Protein AF-A0A1H2ZRK4-F1 (afdb_monomer_lite)

Foldseek 3Di:
DDDDDCPPPDDDDDDDDDDDDDDDPPDPPLDDLVVLVVVDPDLLRSLLVNVVSVPDDLCRSCVVVVHDSVSSVVSNVVVVVVVVVVVVVVVVVVVVD

Organism: NCBI:txid44574

Radius of gyration: 18.53 Å; chains: 1; bounding box: 44×34×59 Å

Secondary structure (DSSP, 8-state):
--------------------------PPPPPPHHHHHHH-SSHHHHHHHHHHTSSS-HHHHHHHHT--HHHHHHHHHHHHHHHHHHHHHHHHHHT--

Structure (mmCIF, N/CA/C/O backbone):
data_AF-A0A1H2ZRK4-F1
#
_entry.id   AF-A0A1H2ZRK4-F1
#
loop_
_atom_site.group_PDB
_atom_site.id
_atom_site.type_symbol
_atom_site.label_atom_id
_atom_site.label_alt_id
_atom_site.label_comp_id
_atom_site.label_asym_id
_atom_site.label_entity_id
_atom_site.label_seq_id
_atom_site.pdbx_PDB_ins_code
_atom_site.Cartn_x
_atom_site.Cartn_y
_atom_site.Cartn_z
_atom_site.occupancy
_atom_site.B_iso_or_equiv
_atom_site.auth_seq_id
_atom_site.auth_comp_id
_atom_site.auth_asym_id
_atom_site.auth_atom_id
_atom_site.pdbx_PDB_model_num
ATOM 1 N N . MET A 1 1 ? -29.736 7.185 18.427 1.00 35.12 1 MET A N 1
ATOM 2 C CA . MET A 1 1 ? -28.935 6.396 17.467 1.00 35.12 1 MET A CA 1
ATOM 3 C C . MET A 1 1 ? -27.558 7.033 17.387 1.00 35.12 1 MET A C 1
ATOM 5 O O . MET A 1 1 ? -27.461 8.200 17.039 1.00 35.12 1 MET A O 1
ATOM 9 N N . MET A 1 2 ? -26.542 6.316 17.865 1.00 40.28 2 MET A N 1
ATOM 10 C CA . MET A 1 2 ? -25.164 6.786 18.020 1.00 40.28 2 MET A CA 1
ATOM 11 C C . MET A 1 2 ? -24.412 6.725 16.689 1.00 40.28 2 MET A C 1
ATOM 13 O O . MET A 1 2 ? -24.301 5.645 16.122 1.00 40.28 2 MET A O 1
ATOM 17 N N . ILE A 1 3 ? -23.802 7.832 16.267 1.00 34.69 3 ILE A N 1
ATOM 18 C CA . ILE A 1 3 ? -22.466 7.779 15.662 1.00 34.69 3 ILE A CA 1
ATOM 19 C C . ILE A 1 3 ? -21.708 9.026 16.103 1.00 34.69 3 ILE A C 1
ATOM 21 O O . ILE A 1 3 ? -21.876 10.125 15.581 1.00 34.69 3 ILE A O 1
ATOM 25 N N . LEU A 1 4 ? -20.949 8.824 17.175 1.00 32.25 4 LEU A N 1
ATOM 26 C CA . LEU A 1 4 ? -20.028 9.775 17.762 1.00 32.25 4 LEU A CA 1
ATOM 27 C C . LEU A 1 4 ? -18.906 10.056 16.755 1.00 32.25 4 LEU A C 1
ATOM 29 O O . LEU A 1 4 ? -18.285 9.140 16.219 1.00 32.25 4 LEU A O 1
ATOM 33 N N . SER A 1 5 ? -18.653 11.338 16.529 1.00 42.28 5 SER A N 1
ATOM 34 C CA . SER A 1 5 ? -17.457 11.882 15.901 1.00 42.28 5 SER A CA 1
ATOM 35 C C . SER A 1 5 ? -16.181 11.228 16.447 1.00 42.28 5 SER A C 1
ATOM 37 O O . SER A 1 5 ? -15.811 11.453 17.597 1.00 42.28 5 SER A O 1
ATOM 39 N N . MET A 1 6 ? -15.476 10.473 15.609 1.00 38.91 6 MET A N 1
ATOM 40 C CA . MET A 1 6 ? -14.090 10.067 15.847 1.00 38.91 6 MET A CA 1
ATOM 41 C C . MET A 1 6 ? -13.214 10.762 14.809 1.00 38.91 6 MET A C 1
ATOM 43 O O . MET A 1 6 ? -12.692 10.162 13.875 1.00 38.91 6 MET A O 1
ATOM 47 N N . THR A 1 7 ? -13.051 12.074 14.981 1.00 40.03 7 THR A N 1
ATOM 48 C CA . THR A 1 7 ? -11.812 12.716 14.552 1.00 40.03 7 THR A CA 1
ATOM 49 C C . THR A 1 7 ? -10.698 11.997 15.297 1.00 40.03 7 THR A C 1
ATOM 51 O O . THR A 1 7 ? -10.618 12.079 16.524 1.00 40.03 7 THR A O 1
ATOM 54 N N . CYS A 1 8 ? -9.898 11.230 14.568 1.00 40.62 8 CYS A N 1
ATOM 55 C CA . CYS A 1 8 ? -8.730 10.528 15.069 1.00 40.62 8 CYS A CA 1
ATOM 56 C C . CYS A 1 8 ? -7.718 11.547 15.618 1.00 40.62 8 CYS A C 1
ATOM 58 O O . CYS A 1 8 ? -6.828 12.024 14.919 1.00 40.62 8 CYS A O 1
ATOM 60 N N . SER A 1 9 ? -7.909 11.906 16.887 1.00 42.69 9 SER A N 1
ATOM 61 C CA . SER A 1 9 ? -6.921 12.570 17.719 1.00 42.69 9 SER A CA 1
ATOM 62 C C . SER A 1 9 ? -5.895 11.509 18.092 1.00 42.69 9 SER A C 1
ATOM 64 O O . SER A 1 9 ? -6.161 10.593 18.870 1.00 42.69 9 SER A O 1
ATOM 66 N N . VAL A 1 10 ? -4.741 11.586 17.446 1.00 47.69 10 VAL A N 1
ATOM 67 C CA . VAL A 1 10 ? -3.564 10.775 17.732 1.00 47.69 10 VAL A CA 1
ATOM 68 C C . VAL A 1 10 ? -3.061 11.074 19.147 1.00 47.69 10 VAL A C 1
ATOM 70 O O . VAL A 1 10 ? -2.319 12.022 19.362 1.00 47.69 10 VAL A O 1
ATOM 73 N N . ASN A 1 11 ? -3.442 10.243 20.117 1.00 51.44 11 ASN A N 1
ATOM 74 C CA . ASN A 1 11 ? -2.735 10.111 21.390 1.00 51.44 11 ASN A CA 1
ATOM 75 C C . ASN A 1 11 ? -2.089 8.722 21.433 1.00 51.44 11 ASN A C 1
ATOM 77 O O . ASN A 1 11 ? -2.616 7.794 22.039 1.00 51.44 11 ASN A O 1
ATOM 81 N N . SER A 1 12 ? -0.946 8.563 20.765 1.00 51.94 12 SER A N 1
ATOM 82 C CA . SER A 1 12 ? -0.064 7.420 20.997 1.00 51.94 12 SER A CA 1
ATOM 83 C C . SER A 1 12 ? 0.959 7.809 22.059 1.00 51.94 12 SER A C 1
ATOM 85 O O . SER A 1 12 ? 1.878 8.584 21.793 1.00 51.94 12 SER A O 1
ATOM 87 N N . ALA A 1 13 ? 0.772 7.279 23.265 1.00 41.56 13 ALA A N 1
ATOM 88 C CA . ALA A 1 13 ? 1.746 7.333 24.340 1.00 41.56 13 ALA A CA 1
ATOM 89 C C . ALA A 1 13 ? 3.070 6.697 23.882 1.00 41.56 13 ALA A C 1
ATOM 91 O O . ALA A 1 13 ? 3.157 5.483 23.708 1.00 41.56 13 ALA A O 1
ATOM 92 N N . LEU A 1 14 ? 4.106 7.518 23.716 1.00 43.16 14 LEU A N 1
ATOM 93 C CA . LEU A 1 14 ? 5.492 7.072 23.736 1.00 43.16 14 LEU A CA 1
ATOM 94 C C . LEU A 1 14 ? 6.185 7.828 24.868 1.00 43.16 14 LEU A C 1
ATOM 96 O O . LEU A 1 14 ? 6.522 9.003 24.747 1.00 43.16 14 LEU A O 1
ATOM 100 N N . ASN A 1 15 ? 6.335 7.147 26.000 1.00 41.97 15 ASN A N 1
ATOM 101 C CA . ASN A 1 15 ? 7.214 7.572 27.075 1.00 41.97 15 ASN A CA 1
ATOM 102 C C . ASN A 1 15 ? 8.653 7.535 26.547 1.00 41.97 15 ASN A C 1
ATOM 104 O O . ASN A 1 15 ? 9.198 6.450 26.393 1.00 41.97 15 ASN A O 1
ATOM 108 N N . ASN A 1 16 ? 9.235 8.695 26.244 1.00 42.00 16 ASN A N 1
ATOM 109 C CA . ASN A 1 16 ? 10.677 8.886 26.123 1.00 42.00 16 ASN A CA 1
ATOM 110 C C . ASN A 1 16 ? 11.017 10.296 26.613 1.00 42.00 16 ASN A C 1
ATOM 112 O O . ASN A 1 16 ? 10.645 11.308 26.022 1.00 42.00 16 ASN A O 1
ATOM 116 N N . HIS A 1 17 ? 11.700 10.334 27.749 1.00 55.31 17 HIS A N 1
ATOM 117 C CA . HIS A 1 17 ? 12.261 11.522 28.362 1.00 55.31 17 HIS A CA 1
ATOM 118 C C . HIS A 1 17 ? 13.491 11.986 27.568 1.00 55.31 17 HIS A C 1
ATOM 120 O O . HIS A 1 17 ? 14.559 11.392 27.688 1.00 55.31 17 HIS A O 1
ATOM 126 N N . SER A 1 18 ? 13.370 13.068 26.799 1.00 41.91 18 SER A N 1
ATOM 127 C CA . SER A 1 18 ? 14.517 13.878 26.370 1.00 41.91 18 SER A CA 1
ATOM 128 C C . SER A 1 18 ? 14.069 15.311 26.087 1.00 41.91 18 SER A C 1
ATOM 130 O O . SER A 1 18 ? 13.144 15.542 25.311 1.00 41.91 18 SER A O 1
ATOM 132 N N . LYS A 1 19 ? 14.705 16.251 26.788 1.00 54.69 19 LYS A N 1
ATOM 133 C CA . LYS A 1 19 ? 14.520 17.703 26.694 1.00 54.69 19 LYS A CA 1
ATOM 134 C C . LYS A 1 19 ? 15.087 18.245 25.367 1.00 54.69 19 LYS A C 1
ATOM 136 O O . LYS A 1 19 ? 15.879 17.568 24.723 1.00 54.69 19 LYS A O 1
ATOM 141 N N . ASP A 1 20 ? 14.698 19.486 25.068 1.00 43.84 20 ASP A N 1
ATOM 142 C CA . ASP A 1 20 ? 15.155 20.412 24.010 1.00 43.84 20 ASP A CA 1
ATOM 143 C C . ASP A 1 20 ? 14.332 20.515 22.703 1.00 43.84 20 ASP A C 1
ATOM 145 O O . ASP A 1 20 ? 14.057 19.555 21.992 1.00 43.84 20 ASP A O 1
ATOM 149 N N . ILE A 1 21 ? 13.894 21.754 22.433 1.00 64.94 21 ILE A N 1
ATOM 150 C CA . ILE A 1 21 ? 12.872 22.208 21.466 1.00 64.94 21 ILE A CA 1
ATOM 151 C C . ILE A 1 21 ? 13.536 22.574 20.122 1.00 64.94 21 ILE A C 1
ATOM 153 O O . ILE A 1 21 ? 14.569 23.241 20.146 1.00 64.94 21 ILE A O 1
ATOM 157 N N . PRO A 1 22 ? 12.931 22.270 18.949 1.00 49.62 22 PRO A N 1
ATOM 158 C CA . PRO A 1 22 ? 12.733 23.361 17.977 1.00 49.62 22 PRO A CA 1
ATOM 159 C C . PRO A 1 22 ? 11.495 23.219 17.064 1.00 49.62 22 PRO A C 1
ATOM 161 O O . PRO A 1 22 ? 11.3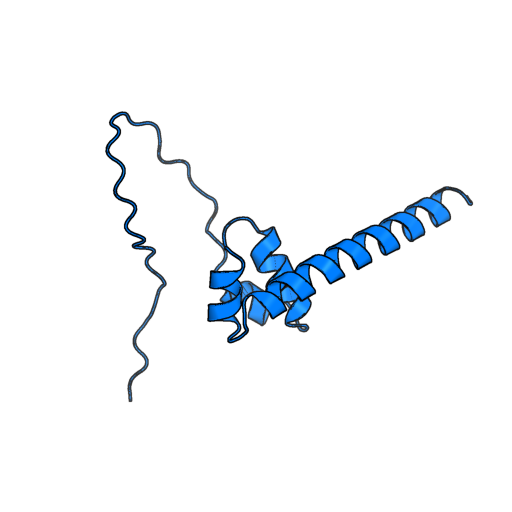19 22.225 16.371 1.00 49.62 22 PRO A O 1
ATOM 164 N N . GLY A 1 23 ? 10.711 24.302 16.971 1.00 43.12 23 GLY A N 1
ATOM 165 C CA . GLY A 1 23 ? 9.915 24.662 15.790 1.00 43.12 23 GLY A CA 1
ATOM 166 C C . GLY A 1 23 ? 8.670 23.819 15.500 1.00 43.12 23 GLY A C 1
ATOM 167 O O . GLY A 1 23 ? 8.745 22.647 15.153 1.00 43.12 23 GLY A O 1
ATOM 168 N N . LYS A 1 24 ? 7.495 24.462 15.506 1.00 51.06 24 LYS A N 1
ATOM 169 C CA . LYS A 1 24 ? 6.294 23.948 14.829 1.00 51.06 24 LYS A CA 1
ATOM 170 C C . LYS A 1 24 ? 6.598 23.764 13.334 1.00 51.06 24 LYS A C 1
ATOM 172 O O . LYS A 1 24 ? 6.314 24.650 12.529 1.00 51.06 24 LYS A O 1
ATOM 177 N N . GLN A 1 25 ? 7.172 22.627 12.947 1.00 54.44 25 GLN A N 1
ATOM 178 C CA . GLN A 1 25 ? 7.156 22.178 11.564 1.00 54.44 25 GLN A CA 1
ATOM 179 C C . GLN A 1 25 ? 5.683 22.013 11.200 1.00 54.44 25 GLN A C 1
ATOM 181 O O . GLN A 1 25 ? 4.996 21.144 11.736 1.00 54.44 25 GLN A O 1
ATOM 186 N N . LYS A 1 26 ? 5.177 22.896 10.332 1.00 50.06 26 LYS A N 1
ATOM 187 C CA . LYS A 1 26 ? 3.883 22.718 9.673 1.00 50.06 26 LYS A CA 1
ATOM 188 C C . LYS A 1 26 ? 3.980 21.437 8.849 1.00 50.06 26 LYS A C 1
ATOM 190 O O . LYS A 1 26 ? 4.358 21.472 7.682 1.00 50.06 26 LYS A O 1
ATOM 195 N N . GLN A 1 27 ? 3.700 20.301 9.478 1.00 53.56 27 GLN A N 1
ATOM 196 C CA . GLN A 1 27 ? 3.457 19.064 8.763 1.00 53.56 27 GLN A CA 1
ATOM 197 C C . GLN A 1 27 ? 2.271 19.349 7.842 1.00 53.56 27 GLN A C 1
ATOM 199 O O . GLN A 1 27 ? 1.260 19.908 8.280 1.00 53.56 27 GLN A O 1
ATOM 204 N N . ALA A 1 28 ? 2.431 19.060 6.549 1.00 52.53 28 ALA A N 1
ATOM 205 C CA . ALA A 1 28 ? 1.312 19.117 5.621 1.00 52.53 28 ALA A CA 1
ATOM 206 C C . ALA A 1 28 ? 0.145 18.315 6.225 1.00 52.53 28 ALA A C 1
ATOM 208 O O . ALA A 1 28 ? 0.410 17.307 6.887 1.00 52.53 28 ALA A O 1
ATOM 209 N N . PRO A 1 29 ? -1.117 18.746 6.044 1.00 56.69 29 PRO A N 1
ATOM 210 C CA . PRO A 1 29 ? -2.256 18.055 6.631 1.00 56.69 29 PRO A CA 1
ATOM 211 C C . PRO A 1 29 ? -2.172 16.569 6.293 1.00 56.69 29 PRO A C 1
ATOM 213 O O . PRO A 1 29 ? -2.176 16.198 5.114 1.00 56.69 29 PRO A O 1
ATOM 216 N N . VAL A 1 30 ? -2.032 15.733 7.324 1.00 61.81 30 VAL A N 1
ATOM 217 C CA . VAL A 1 30 ? -1.994 14.282 7.155 1.00 61.81 30 VAL A CA 1
ATOM 218 C C . VAL A 1 30 ? -3.303 13.901 6.481 1.00 61.81 30 VAL A C 1
ATOM 220 O O . VAL A 1 30 ? -4.384 14.170 7.009 1.00 61.81 30 VAL A O 1
ATOM 223 N N . LYS A 1 31 ? -3.219 13.339 5.272 1.00 70.25 31 LYS A N 1
ATOM 224 C CA . LYS A 1 31 ? -4.417 12.901 4.558 1.00 70.25 31 LYS A CA 1
ATOM 225 C C . LYS A 1 31 ? -5.037 11.758 5.361 1.00 70.25 31 LYS A C 1
ATOM 227 O O . LYS A 1 31 ? -4.326 10.793 5.644 1.00 70.25 31 LYS A O 1
ATOM 232 N N . PRO A 1 32 ? -6.323 11.845 5.735 1.00 76.00 32 PRO A N 1
ATOM 233 C CA . PRO A 1 32 ? -6.963 10.775 6.483 1.00 76.00 32 PRO A CA 1
ATOM 234 C C . PRO A 1 32 ? -7.037 9.510 5.622 1.00 76.00 32 PRO A C 1
ATOM 236 O O . PRO A 1 32 ? -7.140 9.590 4.400 1.00 76.00 32 PRO A O 1
ATOM 239 N N . LEU A 1 33 ? -7.008 8.332 6.245 1.00 77.69 33 LEU A N 1
ATOM 240 C CA . LEU A 1 33 ? -7.099 7.045 5.542 1.00 77.69 33 LEU A CA 1
ATOM 241 C C . LEU A 1 33 ? -8.379 6.925 4.693 1.00 77.69 33 LEU A C 1
ATOM 243 O O . LEU A 1 33 ? -8.328 6.372 3.595 1.00 77.69 33 LEU A O 1
ATOM 247 N N . SER A 1 34 ? -9.483 7.538 5.134 1.00 78.12 34 SER A N 1
ATOM 248 C CA . SER A 1 34 ? -10.740 7.648 4.377 1.00 78.12 34 SER A CA 1
ATOM 249 C C . SER A 1 34 ? -10.563 8.261 2.985 1.00 78.12 34 SER A C 1
ATOM 251 O O . SER A 1 34 ? -11.153 7.783 2.022 1.00 78.12 34 SER A O 1
ATOM 253 N N . TYR A 1 35 ? -9.662 9.235 2.833 1.00 82.62 35 TYR A N 1
ATOM 254 C CA . TYR A 1 35 ? -9.362 9.835 1.533 1.00 82.62 35 TYR A CA 1
ATOM 255 C C . TYR A 1 35 ? -8.862 8.804 0.513 1.00 82.62 35 TYR A C 1
ATOM 257 O O . TYR A 1 35 ? -9.159 8.913 -0.676 1.00 82.62 35 TYR A O 1
ATOM 265 N N . PHE A 1 36 ? -8.089 7.8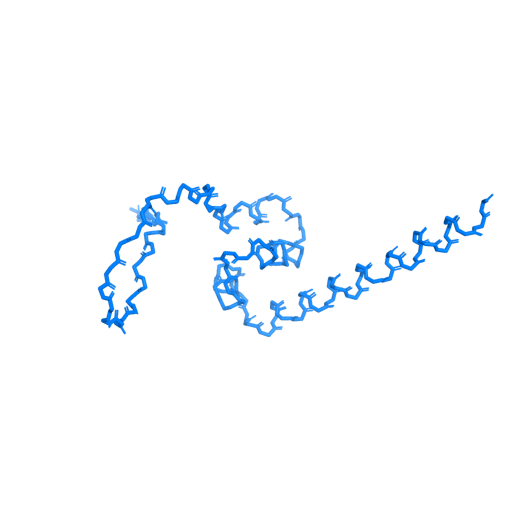08 0.955 1.00 81.94 36 PHE A N 1
ATOM 266 C CA . PHE A 1 36 ? -7.579 6.756 0.077 1.00 81.94 36 PHE A CA 1
ATOM 267 C C . PHE A 1 36 ? -8.649 5.713 -0.252 1.00 81.94 36 PHE A C 1
ATOM 269 O O . PHE A 1 36 ? -8.609 5.140 -1.337 1.00 81.94 36 PHE A O 1
ATOM 276 N N . VAL A 1 37 ? -9.612 5.499 0.644 1.00 80.75 37 VAL A N 1
ATOM 277 C CA . VAL A 1 37 ? -10.769 4.633 0.380 1.00 80.75 37 VAL A CA 1
ATOM 278 C C . VAL A 1 37 ? -11.648 5.251 -0.709 1.00 80.75 37 VAL A C 1
ATOM 280 O O . VAL A 1 37 ? -11.972 4.583 -1.685 1.00 80.75 37 VAL A O 1
ATOM 283 N N . ASP A 1 38 ? -11.946 6.547 -0.606 1.00 84.50 38 ASP A N 1
ATOM 284 C CA . ASP A 1 38 ? -12.832 7.227 -1.559 1.00 84.50 38 ASP A CA 1
ATOM 285 C C . ASP A 1 38 ? -12.159 7.483 -2.915 1.00 84.50 38 ASP A C 1
ATOM 287 O O . ASP A 1 38 ? -12.802 7.488 -3.967 1.00 84.50 38 ASP A O 1
ATOM 291 N N . ARG A 1 39 ? -10.842 7.722 -2.914 1.00 87.12 39 ARG A N 1
ATOM 292 C CA . ARG A 1 39 ? -10.095 8.063 -4.132 1.00 87.12 39 ARG A CA 1
ATOM 293 C C . ARG A 1 39 ? -9.826 6.859 -5.032 1.00 87.12 39 ARG A C 1
ATOM 295 O O . ARG A 1 39 ? -9.741 7.036 -6.249 1.00 87.12 39 ARG A O 1
ATOM 302 N N . TYR A 1 40 ? -9.641 5.670 -4.468 1.00 85.69 40 TYR A N 1
ATOM 303 C CA . TYR A 1 40 ? -9.224 4.497 -5.230 1.00 85.69 40 TYR A CA 1
ATOM 304 C C . TYR A 1 40 ? -10.349 3.471 -5.302 1.00 85.69 40 TYR A C 1
ATOM 306 O O . TYR A 1 40 ? -10.796 2.945 -4.293 1.00 85.69 40 TYR A O 1
ATOM 314 N N . LYS A 1 41 ? -10.756 3.121 -6.528 1.00 84.94 41 LYS A N 1
ATOM 315 C CA . LYS A 1 41 ? -11.760 2.068 -6.760 1.00 84.94 41 LYS A CA 1
ATOM 316 C C . LYS A 1 41 ? -11.282 0.691 -6.303 1.00 84.94 41 LYS A C 1
ATOM 318 O O . LYS A 1 41 ? -12.099 -0.169 -5.998 1.00 84.94 41 LYS A O 1
ATOM 323 N N . ASN A 1 42 ? -9.968 0.468 -6.317 1.00 87.81 42 ASN A N 1
ATOM 324 C CA . ASN A 1 42 ? -9.373 -0.787 -5.898 1.00 87.81 42 ASN A CA 1
ATOM 325 C C . ASN A 1 42 ? -8.801 -0.642 -4.476 1.00 87.81 42 ASN A C 1
ATOM 327 O O . ASN A 1 42 ? -7.900 0.183 -4.280 1.00 87.81 42 ASN A O 1
ATOM 331 N N . PRO A 1 43 ? -9.264 -1.441 -3.499 1.00 84.69 43 PRO A N 1
ATOM 332 C CA . PRO A 1 43 ? -8.761 -1.375 -2.130 1.00 84.69 43 PRO A CA 1
ATOM 333 C C . PRO A 1 43 ? -7.255 -1.654 -2.043 1.00 84.69 43 PRO A C 1
ATOM 335 O O . PRO A 1 43 ? -6.577 -1.016 -1.244 1.00 84.69 43 PRO A O 1
ATOM 338 N N . ASP A 1 44 ? -6.693 -2.512 -2.902 1.00 87.62 44 ASP A N 1
ATOM 339 C CA . ASP A 1 44 ? -5.246 -2.786 -2.932 1.00 87.62 44 ASP A CA 1
ATOM 340 C C . ASP A 1 44 ? -4.420 -1.542 -3.283 1.00 87.62 44 ASP A C 1
ATOM 342 O O . ASP A 1 44 ? -3.337 -1.307 -2.732 1.00 87.62 44 ASP A O 1
ATOM 346 N N . GLU A 1 45 ? -4.943 -0.723 -4.196 1.00 87.62 45 GLU A N 1
ATOM 347 C CA . GLU A 1 45 ? -4.320 0.539 -4.582 1.00 87.62 45 GLU A CA 1
ATOM 348 C C . GLU A 1 45 ? -4.475 1.577 -3.473 1.00 87.62 45 GLU A C 1
ATOM 350 O O . GLU A 1 45 ? -3.489 2.228 -3.127 1.00 87.62 45 GLU A O 1
ATOM 355 N N . GLY A 1 46 ? -5.659 1.673 -2.860 1.00 88.88 46 GLY A N 1
ATOM 356 C CA . GLY A 1 46 ? -5.907 2.548 -1.712 1.00 88.88 46 GLY A CA 1
ATOM 357 C C . GLY A 1 46 ? -4.979 2.242 -0.534 1.00 88.88 46 GLY A C 1
ATOM 358 O O . GLY A 1 46 ? -4.299 3.140 -0.037 1.00 88.88 46 GLY A O 1
ATOM 359 N N . MET A 1 47 ? -4.865 0.965 -0.154 1.00 8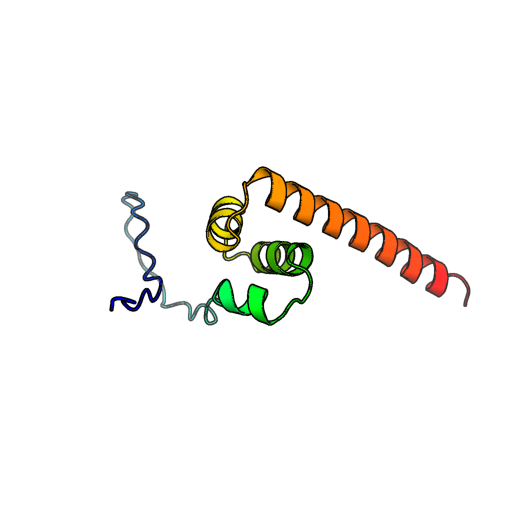9.75 47 MET A N 1
ATOM 360 C CA . MET A 1 47 ? -3.971 0.488 0.907 1.00 89.75 47 MET A CA 1
ATOM 361 C C . MET A 1 47 ? -2.506 0.812 0.610 1.00 89.75 47 MET A C 1
ATOM 363 O O . MET A 1 47 ? -1.786 1.334 1.464 1.00 89.75 47 MET A O 1
ATOM 367 N N . THR A 1 48 ? -2.060 0.536 -0.618 1.00 90.25 48 THR A N 1
ATOM 368 C CA . THR A 1 48 ? -0.673 0.804 -1.004 1.00 90.25 48 THR A CA 1
ATOM 369 C C . THR A 1 48 ? -0.374 2.299 -0.991 1.00 90.25 48 THR A C 1
ATOM 371 O O . THR A 1 48 ? 0.687 2.707 -0.533 1.00 90.25 48 THR A O 1
ATOM 374 N N . GLN A 1 49 ? -1.292 3.133 -1.475 1.00 88.00 49 GLN A N 1
ATOM 375 C CA . GLN A 1 49 ? -1.103 4.583 -1.532 1.00 88.00 49 GLN A CA 1
ATOM 376 C C . GLN A 1 49 ? -1.147 5.221 -0.144 1.00 88.00 49 GLN A C 1
ATOM 378 O O . GLN A 1 49 ? -0.372 6.139 0.125 1.00 88.00 49 GLN A O 1
ATOM 383 N N . ALA A 1 50 ? -1.978 4.690 0.755 1.00 87.88 50 ALA A N 1
ATOM 384 C CA . ALA A 1 50 ? -1.967 5.068 2.160 1.00 87.88 50 ALA A CA 1
ATOM 385 C C . ALA A 1 50 ? -0.615 4.736 2.813 1.00 87.88 50 ALA A C 1
ATOM 387 O O . ALA A 1 50 ? -0.026 5.597 3.462 1.00 87.88 50 ALA A O 1
ATOM 388 N N . TYR A 1 51 ? -0.066 3.540 2.575 1.00 87.00 51 TYR A N 1
ATOM 389 C CA . TYR A 1 51 ? 1.262 3.170 3.079 1.00 87.00 51 TYR A CA 1
ATOM 390 C C . TYR A 1 51 ? 2.386 4.030 2.472 1.00 87.00 51 TYR A C 1
ATOM 392 O O . TYR A 1 51 ? 3.232 4.556 3.192 1.00 87.00 51 TYR A O 1
ATOM 400 N N . LEU A 1 52 ? 2.363 4.246 1.153 1.00 84.69 52 LEU A N 1
ATOM 401 C CA . LEU A 1 52 ? 3.347 5.071 0.441 1.00 84.69 52 LEU A CA 1
ATOM 402 C C . LEU A 1 52 ? 3.295 6.553 0.827 1.00 84.69 52 LEU A C 1
ATOM 404 O O . LEU A 1 52 ? 4.259 7.270 0.573 1.00 84.69 52 LEU A O 1
ATOM 408 N N . SER A 1 53 ? 2.202 7.015 1.442 1.00 83.12 53 SER A N 1
ATOM 409 C CA . SER A 1 53 ? 2.134 8.368 1.997 1.00 83.12 53 SER A CA 1
ATOM 410 C C . SER A 1 53 ? 3.132 8.590 3.141 1.00 83.12 53 SER A C 1
ATOM 412 O O . SER A 1 53 ? 3.448 9.733 3.444 1.00 83.12 53 SER A O 1
ATOM 414 N N . GLY A 1 54 ? 3.644 7.516 3.758 1.00 79.06 54 GLY A N 1
ATOM 415 C CA . GLY A 1 54 ? 4.675 7.571 4.798 1.00 79.06 54 GLY A CA 1
ATOM 416 C C . GLY A 1 54 ? 4.163 7.951 6.190 1.00 79.06 54 GLY A C 1
ATOM 417 O O . GLY A 1 54 ? 4.945 7.972 7.136 1.00 79.06 54 GLY A O 1
ATOM 418 N N . HIS A 1 55 ? 2.864 8.221 6.339 1.00 78.88 55 HIS A N 1
ATOM 419 C CA . HIS A 1 55 ? 2.264 8.667 7.601 1.00 78.88 55 HIS A CA 1
ATOM 420 C C . HIS A 1 55 ? 1.496 7.569 8.351 1.00 78.88 55 HIS A C 1
ATOM 422 O O . HIS A 1 55 ? 1.026 7.801 9.463 1.00 78.88 55 HIS A O 1
ATOM 428 N N . CYS A 1 56 ? 1.355 6.380 7.759 1.00 80.56 56 CYS A N 1
ATOM 429 C CA . CYS A 1 56 ? 0.614 5.263 8.340 1.00 80.56 56 CYS A CA 1
ATOM 430 C C . CYS A 1 56 ? 1.429 3.969 8.265 1.00 80.56 56 CYS A C 1
ATOM 432 O O . CYS A 1 56 ? 2.081 3.673 7.263 1.00 80.56 56 CYS A O 1
ATOM 434 N N . THR A 1 57 ? 1.354 3.165 9.321 1.00 84.88 57 THR A N 1
ATOM 435 C CA . THR A 1 57 ? 1.938 1.820 9.355 1.00 84.88 57 THR A CA 1
ATOM 436 C C . THR A 1 57 ? 1.025 0.803 8.666 1.00 84.88 57 THR A C 1
ATOM 438 O O . THR A 1 57 ? -0.181 1.008 8.545 1.00 84.88 57 THR A O 1
ATOM 441 N N . LEU A 1 58 ? 1.580 -0.343 8.258 1.00 84.62 58 LEU A N 1
ATOM 442 C CA . LEU A 1 58 ? 0.802 -1.439 7.659 1.00 84.62 58 LEU A CA 1
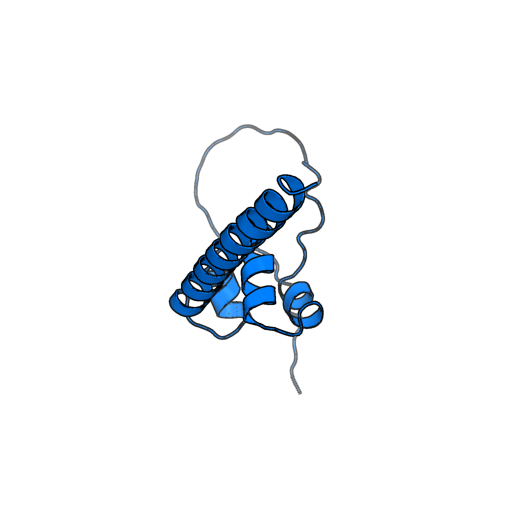ATOM 443 C C . LEU A 1 58 ? -0.338 -1.928 8.570 1.00 84.62 58 LEU A C 1
ATOM 445 O O . LEU A 1 58 ? -1.393 -2.307 8.071 1.00 84.62 58 LEU A O 1
ATOM 449 N N . ALA A 1 59 ? -0.135 -1.910 9.892 1.00 82.88 59 ALA A N 1
ATOM 450 C CA . ALA A 1 59 ? -1.154 -2.297 10.865 1.00 82.88 59 ALA A CA 1
ATOM 451 C C . ALA A 1 59 ? -2.314 -1.289 10.907 1.00 82.88 59 ALA A C 1
ATOM 453 O O . ALA A 1 59 ? -3.465 -1.698 10.826 1.00 82.88 59 ALA A O 1
ATOM 454 N N . GLN A 1 60 ? -2.012 0.014 10.933 1.00 83.94 60 GLN A N 1
ATOM 455 C CA . GLN A 1 60 ? -3.022 1.084 10.922 1.00 83.94 60 GLN A CA 1
ATOM 456 C C . GLN A 1 60 ? -3.833 1.105 9.623 1.00 83.94 60 GLN A C 1
ATOM 458 O O . GLN A 1 60 ? -5.042 1.319 9.639 1.00 83.94 60 GLN A O 1
ATOM 463 N N . VAL A 1 61 ? -3.172 0.857 8.487 1.00 87.31 61 VAL A N 1
ATOM 464 C CA . VAL A 1 61 ? -3.863 0.678 7.205 1.00 87.31 61 VAL A CA 1
ATOM 465 C C . VAL A 1 61 ? -4.770 -0.553 7.281 1.00 87.31 61 VAL A C 1
ATOM 467 O O . VAL A 1 61 ? -5.932 -0.473 6.909 1.00 87.31 61 VAL A O 1
ATOM 470 N N . GLY A 1 62 ? -4.283 -1.677 7.808 1.00 86.75 62 GLY A N 1
ATOM 471 C CA . GLY A 1 62 ? -5.087 -2.891 7.949 1.00 86.75 62 GLY A CA 1
ATOM 472 C C . GLY A 1 62 ? -6.341 -2.677 8.796 1.00 86.75 62 GLY A C 1
ATOM 473 O O . GLY A 1 62 ? -7.439 -2.996 8.352 1.00 86.75 62 GLY A O 1
ATOM 474 N N . GLU A 1 63 ? -6.192 -2.053 9.962 1.00 86.62 63 GLU A N 1
ATOM 475 C CA . GLU A 1 63 ? -7.296 -1.736 10.871 1.00 86.62 63 GLU A CA 1
ATOM 476 C C . GLU A 1 63 ? -8.365 -0.866 10.198 1.00 86.62 63 GLU A C 1
ATOM 478 O O . GLU A 1 63 ? -9.550 -1.185 10.253 1.00 86.62 63 GLU A O 1
ATOM 483 N N . HIS A 1 64 ? -7.953 0.175 9.469 1.00 85.69 64 HIS A N 1
ATOM 484 C CA . HIS A 1 64 ? -8.888 1.072 8.791 1.00 85.69 64 HIS A CA 1
ATOM 485 C C . HIS A 1 64 ? -9.593 0.424 7.586 1.00 85.69 64 HIS A C 1
ATOM 487 O O . HIS A 1 64 ? -10.721 0.787 7.254 1.00 85.69 64 HIS A O 1
ATOM 493 N N . PHE A 1 65 ? -8.940 -0.516 6.904 1.00 83.94 65 PHE A N 1
ATOM 494 C CA . PHE A 1 65 ? -9.526 -1.256 5.781 1.00 83.94 65 PHE A CA 1
ATOM 495 C C . PHE A 1 65 ? -10.225 -2.555 6.224 1.00 83.94 65 PHE A C 1
ATOM 497 O O . PHE A 1 65 ? -10.776 -3.264 5.384 1.00 83.94 65 PHE A O 1
ATOM 504 N N . GLY A 1 66 ? -10.213 -2.882 7.522 1.00 87.00 66 GLY A N 1
ATOM 505 C CA . GLY A 1 66 ? -10.778 -4.124 8.057 1.00 87.00 66 GLY A CA 1
ATOM 506 C C . GLY A 1 66 ? -10.026 -5.387 7.620 1.00 87.00 66 GLY A C 1
ATOM 507 O O . GLY A 1 66 ? -10.617 -6.463 7.548 1.00 87.00 66 GLY A O 1
ATOM 508 N N . VAL A 1 67 ? -8.734 -5.278 7.293 1.00 88.81 67 VAL A N 1
ATOM 509 C CA . VAL A 1 67 ? -7.905 -6.385 6.797 1.00 88.81 67 VAL A CA 1
ATOM 510 C C . VAL A 1 67 ? -6.677 -6.633 7.666 1.00 88.81 67 VAL A C 1
ATOM 512 O O . VAL A 1 67 ? -6.156 -5.754 8.348 1.00 88.81 67 VAL A O 1
ATOM 515 N N . SER A 1 68 ? -6.157 -7.858 7.605 1.00 88.81 68 SER A N 1
ATOM 516 C CA . SER A 1 68 ? -4.931 -8.212 8.322 1.00 88.81 68 SER A CA 1
ATOM 517 C C . SER A 1 68 ? -3.702 -7.475 7.773 1.00 88.81 68 SER A C 1
ATOM 519 O O . SER A 1 68 ? -3.598 -7.207 6.573 1.00 88.81 68 SER A O 1
ATOM 521 N N . TYR A 1 69 ? -2.699 -7.276 8.632 1.00 87.50 69 TYR A N 1
ATOM 522 C CA . TYR A 1 69 ? -1.357 -6.821 8.246 1.00 87.50 69 TYR A CA 1
ATOM 523 C C . TYR A 1 69 ? -0.797 -7.566 7.019 1.00 87.50 69 TYR A C 1
ATOM 525 O O . TYR A 1 69 ? -0.202 -6.961 6.124 1.00 87.50 69 TYR A O 1
ATOM 533 N N . ALA A 1 70 ? -1.000 -8.888 6.954 1.00 88.56 70 ALA A N 1
ATOM 534 C CA . ALA A 1 70 ? -0.485 -9.724 5.873 1.00 88.56 70 ALA A CA 1
ATOM 535 C C . ALA A 1 70 ? -1.099 -9.355 4.516 1.00 88.56 70 ALA A C 1
ATOM 537 O O . ALA A 1 70 ? -0.406 -9.392 3.498 1.00 88.56 70 ALA A O 1
ATOM 538 N N . THR A 1 71 ? -2.373 -8.963 4.501 1.00 90.12 71 THR A N 1
ATOM 539 C CA . THR A 1 71 ? -3.075 -8.496 3.301 1.00 90.12 71 THR A CA 1
ATOM 540 C C . THR A 1 71 ? -2.450 -7.206 2.786 1.00 90.12 71 THR A C 1
ATOM 542 O O . THR A 1 71 ? -2.074 -7.130 1.616 1.00 90.12 71 THR A O 1
ATOM 545 N N . VAL A 1 72 ? -2.230 -6.235 3.676 1.00 88.00 72 VAL A N 1
ATOM 546 C CA . VAL A 1 72 ? -1.606 -4.953 3.320 1.00 88.00 72 VAL A CA 1
ATOM 547 C C . VAL A 1 72 ? -0.177 -5.166 2.809 1.00 88.00 72 VAL A C 1
ATOM 549 O O . VAL A 1 72 ? 0.198 -4.641 1.763 1.00 88.00 72 VAL A O 1
ATOM 552 N N . SER A 1 73 ? 0.614 -6.009 3.483 1.00 88.81 73 SER A N 1
ATOM 553 C CA . SER A 1 73 ? 1.979 -6.350 3.053 1.00 88.81 73 SER A CA 1
ATOM 554 C C . SER A 1 73 ? 2.011 -6.987 1.656 1.00 88.81 73 SER A C 1
ATOM 556 O O . SER A 1 73 ? 2.857 -6.639 0.827 1.00 88.81 73 SER A O 1
ATOM 558 N N . ARG A 1 74 ? 1.072 -7.899 1.363 1.00 89.81 74 ARG A N 1
ATOM 559 C CA . ARG A 1 74 ? 0.936 -8.518 0.035 1.00 89.81 74 ARG A CA 1
ATOM 560 C C . ARG A 1 74 ? 0.569 -7.482 -1.028 1.00 89.81 74 ARG A C 1
ATOM 562 O O . ARG A 1 74 ? 1.202 -7.482 -2.083 1.00 89.81 74 ARG A O 1
ATOM 569 N N . ALA A 1 75 ? -0.385 -6.594 -0.746 1.00 90.06 75 ALA A N 1
ATOM 570 C CA . ALA A 1 75 ? -0.797 -5.534 -1.667 1.00 90.06 75 ALA A CA 1
ATOM 571 C C . ALA A 1 75 ? 0.380 -4.612 -2.036 1.00 90.06 75 ALA A C 1
ATOM 573 O O . ALA A 1 75 ? 0.660 -4.410 -3.221 1.00 90.06 75 ALA A O 1
ATOM 574 N N . VAL A 1 76 ? 1.150 -4.165 -1.037 1.00 88.31 76 VAL A N 1
ATOM 575 C CA . VAL A 1 76 ? 2.336 -3.316 -1.243 1.00 88.31 76 VAL A CA 1
ATOM 576 C C . VAL A 1 76 ? 3.389 -4.023 -2.105 1.00 88.31 76 VAL A C 1
ATOM 578 O O . VAL A 1 76 ? 3.838 -3.466 -3.108 1.00 88.31 76 VAL A O 1
ATOM 581 N N . LYS A 1 77 ? 3.735 -5.282 -1.794 1.00 89.00 77 LYS A N 1
ATOM 582 C CA . LYS A 1 77 ? 4.706 -6.066 -2.586 1.00 89.00 77 LYS A CA 1
ATOM 583 C C . LYS A 1 77 ? 4.271 -6.235 -4.043 1.00 89.00 77 LYS A C 1
ATOM 585 O O . LYS A 1 77 ? 5.088 -6.136 -4.961 1.00 89.00 77 LYS A O 1
ATOM 590 N N . GLN A 1 78 ? 2.982 -6.480 -4.273 1.00 88.81 78 GLN A N 1
ATOM 591 C CA . GLN A 1 78 ? 2.446 -6.624 -5.626 1.00 88.81 78 GLN A CA 1
ATOM 592 C C . GLN A 1 78 ? 2.489 -5.304 -6.394 1.00 88.81 78 GLN A C 1
ATOM 594 O O . GLN A 1 78 ? 2.836 -5.292 -7.577 1.00 88.81 78 GLN A O 1
ATOM 599 N N . ALA A 1 79 ? 2.203 -4.186 -5.733 1.00 87.12 79 ALA A N 1
ATOM 600 C CA . ALA A 1 79 ? 2.306 -2.870 -6.342 1.00 87.12 79 ALA A CA 1
ATOM 601 C C . ALA A 1 79 ? 3.753 -2.510 -6.724 1.00 87.12 79 ALA A C 1
ATOM 603 O O . ALA A 1 79 ? 3.981 -1.987 -7.816 1.00 87.12 79 ALA A O 1
ATOM 604 N N . GLU A 1 80 ? 4.744 -2.842 -5.892 1.00 85.44 80 GLU A N 1
ATOM 605 C CA . GLU A 1 80 ? 6.164 -2.673 -6.235 1.00 85.44 80 GLU A CA 1
ATOM 606 C C . GLU A 1 80 ? 6.567 -3.509 -7.453 1.00 85.44 80 GLU A C 1
ATOM 608 O O . GLU A 1 80 ? 7.230 -3.009 -8.367 1.00 85.44 80 GLU A O 1
ATOM 613 N N . LYS A 1 81 ? 6.123 -4.770 -7.510 1.00 85.19 81 LYS A N 1
ATOM 614 C CA . LYS A 1 81 ? 6.361 -5.648 -8.663 1.00 85.19 81 LYS A CA 1
ATOM 615 C C . LYS A 1 81 ? 5.738 -5.073 -9.939 1.00 85.19 81 LYS A C 1
ATOM 617 O O . LYS A 1 81 ? 6.399 -5.041 -10.977 1.00 85.19 81 LYS A O 1
ATOM 622 N N . ARG A 1 82 ? 4.505 -4.557 -9.856 1.00 83.25 82 ARG A N 1
ATOM 623 C CA . ARG A 1 82 ? 3.824 -3.873 -10.970 1.00 83.25 82 ARG A CA 1
ATOM 6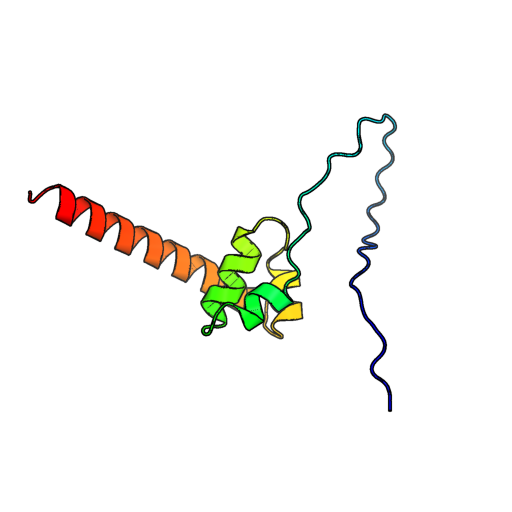24 C C . ARG A 1 82 ? 4.569 -2.610 -11.408 1.00 83.25 82 ARG A C 1
ATOM 626 O O . ARG A 1 82 ? 4.714 -2.398 -12.610 1.00 83.25 82 ARG A O 1
ATOM 633 N N . LYS A 1 83 ? 5.083 -1.800 -10.472 1.00 79.12 83 LYS A N 1
ATOM 634 C CA . LYS A 1 83 ? 5.913 -0.624 -10.789 1.00 79.12 83 LYS A CA 1
ATOM 635 C C . LYS A 1 83 ? 7.194 -1.024 -11.517 1.00 79.12 83 LYS A C 1
ATOM 637 O O . LYS A 1 83 ? 7.482 -0.433 -12.549 1.00 79.12 83 LYS A O 1
ATOM 642 N N . ARG A 1 84 ? 7.910 -2.056 -11.050 1.00 76.88 84 ARG A N 1
ATOM 643 C CA . ARG A 1 84 ? 9.113 -2.576 -11.731 1.00 76.88 84 ARG A CA 1
ATOM 644 C C . ARG A 1 84 ? 8.804 -3.070 -13.146 1.00 76.88 84 ARG A C 1
ATOM 646 O O . ARG A 1 84 ? 9.501 -2.686 -14.076 1.00 76.88 84 ARG A O 1
ATOM 653 N N . ALA A 1 85 ? 7.734 -3.845 -13.329 1.00 72.88 85 ALA A N 1
ATOM 654 C CA . ALA A 1 85 ? 7.322 -4.320 -14.652 1.00 72.88 85 ALA A CA 1
ATOM 655 C C . ALA A 1 85 ? 6.940 -3.164 -15.596 1.00 72.88 85 ALA A C 1
ATOM 657 O O . ALA A 1 85 ? 7.378 -3.128 -16.744 1.00 72.88 85 ALA A O 1
ATOM 658 N N . ARG A 1 86 ? 6.182 -2.174 -15.098 1.00 75.06 86 ARG A N 1
ATOM 659 C CA . ARG A 1 86 ? 5.826 -0.966 -15.859 1.00 75.06 86 ARG A CA 1
ATOM 660 C C . ARG A 1 86 ? 7.059 -0.126 -16.202 1.00 75.06 86 ARG A C 1
ATOM 662 O O . ARG A 1 86 ? 7.145 0.371 -17.317 1.00 75.06 86 ARG A O 1
ATOM 669 N N . GLN A 1 87 ? 8.012 0.016 -15.280 1.00 68.44 87 GLN A N 1
ATOM 670 C CA . GLN A 1 87 ? 9.268 0.734 -15.509 1.00 68.44 87 GLN A CA 1
ATOM 671 C C . GLN A 1 87 ? 10.085 0.067 -16.624 1.00 68.44 87 GLN A C 1
ATOM 673 O O . GLN A 1 87 ? 10.540 0.759 -17.529 1.00 68.44 87 GLN A O 1
ATOM 678 N N . ILE A 1 88 ? 10.217 -1.265 -16.596 1.00 72.06 88 ILE A N 1
ATOM 679 C CA . ILE A 1 88 ? 10.897 -2.043 -17.644 1.00 72.06 88 ILE A CA 1
ATOM 680 C C . ILE A 1 88 ? 10.199 -1.848 -18.997 1.00 72.06 88 ILE A C 1
ATOM 682 O O . ILE A 1 88 ? 10.868 -1.596 -19.995 1.00 72.06 88 ILE A O 1
ATOM 686 N N . TYR A 1 89 ? 8.865 -1.887 -19.035 1.00 71.81 89 TYR A N 1
ATOM 687 C CA . TYR A 1 89 ? 8.094 -1.653 -20.261 1.00 71.81 89 TYR A CA 1
ATOM 688 C C . TYR A 1 89 ? 8.294 -0.236 -20.832 1.00 71.81 89 TYR A C 1
ATOM 690 O O . TYR A 1 89 ? 8.527 -0.064 -22.022 1.00 71.81 89 TYR A O 1
ATOM 698 N N . VAL A 1 90 ? 8.265 0.800 -19.988 1.00 71.00 90 VAL A N 1
ATOM 699 C CA . VAL A 1 90 ? 8.491 2.187 -20.437 1.00 71.00 90 VAL A CA 1
ATOM 700 C C . VAL A 1 90 ? 9.932 2.400 -20.907 1.00 71.00 90 VAL A C 1
ATOM 702 O O . VAL A 1 90 ? 10.148 3.095 -21.896 1.00 71.00 90 VAL A O 1
ATOM 705 N N . LEU A 1 91 ? 10.916 1.807 -20.222 1.00 70.25 91 LEU A N 1
ATOM 706 C CA . LEU A 1 91 ? 12.321 1.870 -20.629 1.00 70.25 91 LEU A CA 1
ATOM 707 C C . LEU A 1 91 ? 12.526 1.177 -21.976 1.00 70.25 91 LEU A C 1
ATOM 709 O O . LEU A 1 91 ? 13.062 1.790 -22.888 1.00 70.25 91 LEU A O 1
ATOM 713 N N . THR A 1 92 ? 12.042 -0.054 -22.132 1.00 65.50 92 THR A N 1
ATOM 714 C CA . THR A 1 92 ? 12.171 -0.807 -23.391 1.00 65.50 92 THR A CA 1
ATOM 715 C C . THR A 1 92 ? 11.527 -0.087 -24.574 1.00 65.50 92 THR A C 1
ATOM 717 O O . THR A 1 92 ? 12.146 -0.008 -25.629 1.00 65.50 92 THR A O 1
ATOM 720 N N . LEU A 1 93 ? 10.356 0.532 -24.395 1.00 63.72 93 LEU A N 1
ATOM 721 C CA . LEU A 1 93 ? 9.729 1.339 -25.447 1.00 63.72 93 LEU A CA 1
ATOM 722 C C . LEU A 1 93 ? 10.504 2.618 -25.797 1.00 63.72 93 LEU A C 1
ATOM 724 O O . LEU A 1 93 ? 10.468 3.042 -26.946 1.00 63.72 93 LEU A O 1
ATOM 728 N N . ARG A 1 94 ? 11.216 3.228 -24.841 1.00 64.00 94 ARG A N 1
ATOM 729 C CA . ARG A 1 94 ? 12.085 4.388 -25.112 1.00 64.00 94 ARG A CA 1
ATOM 730 C C . ARG A 1 94 ? 13.412 4.026 -25.779 1.00 64.00 94 ARG A C 1
ATOM 732 O O . ARG A 1 94 ? 14.027 4.909 -26.355 1.00 64.00 94 ARG A O 1
ATOM 739 N N . TYR A 1 95 ? 13.863 2.777 -25.677 1.00 57.59 95 TYR A N 1
ATOM 740 C CA . TYR A 1 95 ? 15.086 2.295 -26.334 1.00 57.59 95 TYR A CA 1
ATOM 741 C C . TYR A 1 95 ? 14.858 1.830 -27.782 1.00 57.59 95 TYR A C 1
ATOM 743 O O . TYR A 1 95 ? 15.823 1.498 -28.462 1.00 57.59 95 TYR A O 1
ATOM 751 N N . PHE A 1 96 ? 13.606 1.779 -28.247 1.00 57.53 96 PHE A N 1
ATOM 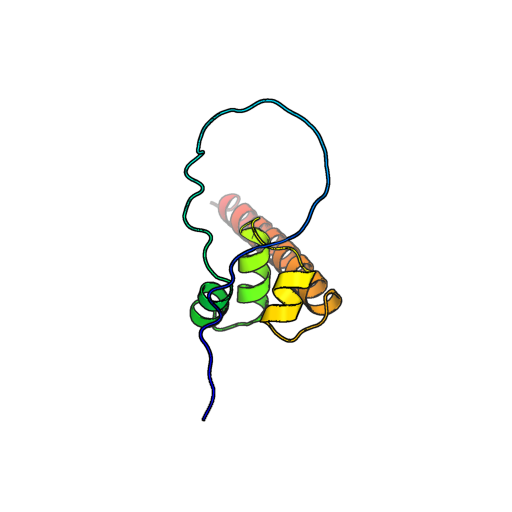752 C CA . PHE A 1 96 ? 13.238 1.309 -29.589 1.00 57.53 96 PHE A CA 1
ATOM 753 C C . PHE A 1 96 ? 12.773 2.446 -30.524 1.00 57.53 96 PHE A C 1
ATOM 755 O O . PHE A 1 96 ? 12.107 2.192 -31.527 1.00 57.53 96 PHE A O 1
ATOM 762 N N . GLN A 1 97 ? 13.104 3.693 -30.179 1.00 50.47 97 GLN A N 1
ATOM 763 C CA . GLN A 1 97 ? 12.864 4.909 -30.960 1.00 50.47 97 GLN A CA 1
ATOM 764 C C . GLN A 1 97 ? 14.187 5.654 -31.134 1.00 50.47 97 GLN A C 1
ATOM 766 O O . GLN A 1 97 ? 14.369 6.258 -32.211 1.00 50.47 97 GLN A O 1
#

Sequence (97 aa):
MMILSMTCSVNSALNNHSKDIPGKQKQAPVKPLSYFVDRYKNPDEGMTQAYLSGHCTLAQVGEHFGVSYATVSRAVKQAEKRKRARQIYVLTLRYFQ

pLDDT: mean 70.65, std 18.21, range [32.25, 90.25]